Protein AF-A0A4U9HEQ6-F1 (afdb_monomer_lite)

Foldseek 3Di:
DDPPDPPPPDQKDDKAWDDWDFDDPDPVQNVDGDIDTDIDIDGDDDDDPPPCPDDDDAWDWDADPPQDDDVNPVRIDTPDGDDDD

Organism: Serratia rubidaea (NCBI:txid61652)

pLDDT: mean 81.46, std 15.18, range [34.69, 96.81]

Radius of gyration: 27.46 Å; chains: 1; bounding box: 56×26×69 Å

Structure (mmCIF, N/CA/C/O backbone):
data_AF-A0A4U9HEQ6-F1
#
_entry.id   AF-A0A4U9HEQ6-F1
#
loop_
_atom_site.group_PDB
_atom_site.id
_atom_site.type_symbol
_atom_site.label_atom_id
_atom_site.label_alt_id
_atom_site.label_comp_id
_atom_site.label_asym_id
_atom_site.label_entity_id
_atom_site.label_seq_id
_atom_site.pdbx_PDB_ins_code
_atom_site.Cartn_x
_atom_site.Cartn_y
_atom_site.Cartn_z
_atom_site.occupancy
_atom_site.B_iso_or_equiv
_atom_site.auth_seq_id
_atom_site.auth_comp_id
_atom_site.auth_asym_id
_atom_site.auth_atom_id
_atom_site.pdbx_PDB_model_num
ATOM 1 N N . MET A 1 1 ? -3.758 10.633 24.823 1.00 34.69 1 MET A N 1
ATOM 2 C CA . MET A 1 1 ? -3.196 9.318 25.191 1.00 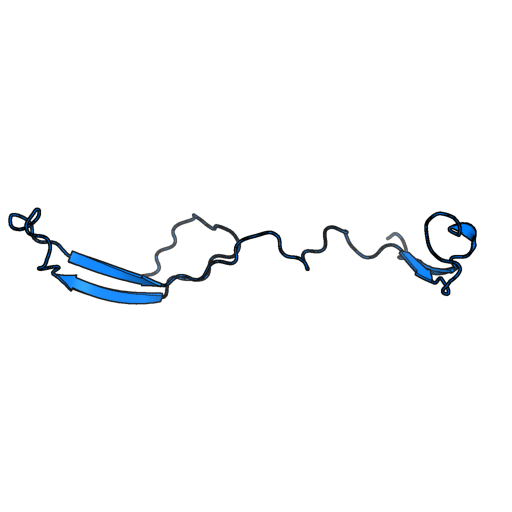34.69 1 MET A CA 1
ATOM 3 C C . MET A 1 1 ? -2.627 8.723 23.906 1.00 34.69 1 MET A C 1
ATOM 5 O O . MET A 1 1 ? -3.393 8.237 23.092 1.00 34.69 1 MET A O 1
ATOM 9 N N . ASP A 1 2 ? -1.333 8.919 23.649 1.00 44.72 2 ASP A N 1
ATOM 10 C CA . ASP A 1 2 ? -0.637 8.461 22.432 1.00 44.72 2 ASP A CA 1
ATOM 11 C C . ASP A 1 2 ? -0.110 7.038 22.689 1.00 44.72 2 ASP A C 1
ATOM 13 O O . ASP A 1 2 ? 0.869 6.856 23.416 1.00 44.72 2 ASP A O 1
ATOM 17 N N . GLN A 1 3 ? -0.822 6.017 22.198 1.00 48.62 3 GLN A N 1
ATOM 18 C CA . GLN A 1 3 ? -0.408 4.616 22.313 1.00 48.62 3 GLN A CA 1
ATOM 19 C C . GLN A 1 3 ? 0.693 4.320 21.287 1.00 48.62 3 GLN A C 1
ATOM 21 O O . GLN A 1 3 ? 0.457 3.810 20.195 1.00 48.62 3 GLN A O 1
ATOM 26 N N . ARG A 1 4 ? 1.935 4.611 21.675 1.00 48.09 4 ARG A N 1
ATOM 27 C CA . ARG A 1 4 ? 3.143 4.163 20.976 1.00 48.09 4 ARG A CA 1
ATOM 28 C C . ARG A 1 4 ? 3.404 2.691 21.288 1.00 48.09 4 ARG A C 1
ATOM 30 O O . ARG A 1 4 ? 4.216 2.371 22.150 1.00 48.09 4 ARG A O 1
ATOM 37 N N . THR A 1 5 ? 2.705 1.785 20.612 1.00 47.00 5 THR A N 1
ATOM 38 C CA . THR A 1 5 ? 3.111 0.375 20.564 1.00 47.00 5 THR A CA 1
ATOM 39 C C . THR A 1 5 ? 4.048 0.196 19.369 1.00 47.00 5 THR A C 1
ATOM 41 O O . THR A 1 5 ? 3.676 0.414 18.221 1.00 47.00 5 THR A O 1
ATOM 44 N N 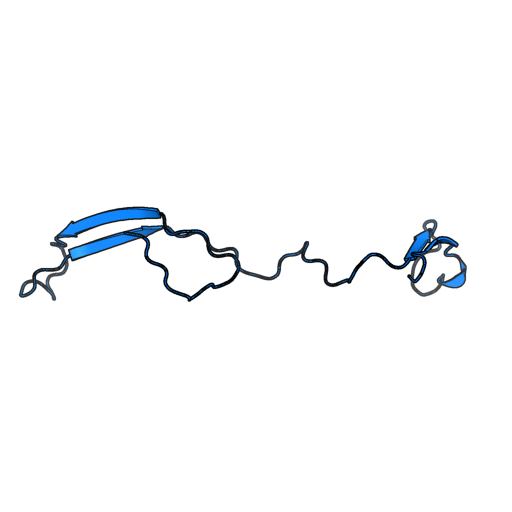. ASN A 1 6 ? 5.312 -0.140 19.639 1.00 44.50 6 ASN A N 1
ATOM 45 C CA . ASN A 1 6 ? 6.356 -0.396 18.636 1.00 44.50 6 ASN A CA 1
ATOM 46 C C . ASN A 1 6 ? 6.157 -1.759 17.936 1.00 44.50 6 ASN A C 1
ATOM 48 O O . ASN A 1 6 ? 7.065 -2.579 17.870 1.00 44.50 6 ASN A O 1
ATOM 52 N N . LEU A 1 7 ? 4.962 -1.994 17.399 1.00 48.88 7 LEU A N 1
ATOM 53 C CA . LEU A 1 7 ? 4.692 -2.990 16.365 1.00 48.88 7 LEU A CA 1
ATOM 54 C C . LEU A 1 7 ? 4.432 -2.206 15.080 1.00 48.88 7 LEU A C 1
ATOM 56 O O . LEU A 1 7 ? 3.305 -2.120 14.601 1.00 48.88 7 LEU A O 1
ATOM 60 N N . ARG A 1 8 ? 5.471 -1.542 14.559 1.00 52.03 8 ARG A N 1
ATOM 61 C CA . ARG A 1 8 ? 5.395 -0.928 13.230 1.00 52.03 8 ARG A CA 1
ATOM 62 C C . ARG A 1 8 ? 5.422 -2.048 12.198 1.00 52.03 8 ARG A C 1
ATOM 64 O O . ARG A 1 8 ? 6.466 -2.362 11.646 1.00 52.03 8 ARG A O 1
ATOM 71 N N . LEU A 1 9 ? 4.273 -2.678 11.990 1.00 62.53 9 LEU A N 1
ATOM 72 C CA . LEU A 1 9 ? 3.998 -3.333 10.723 1.00 62.53 9 LEU A CA 1
ATOM 73 C C . LEU A 1 9 ? 4.021 -2.238 9.651 1.00 62.53 9 LEU A C 1
ATOM 75 O O . LEU A 1 9 ? 3.358 -1.206 9.792 1.00 62.53 9 LEU A O 1
ATOM 79 N N . GLU A 1 10 ? 4.843 -2.424 8.627 1.00 68.94 10 GLU A N 1
ATOM 80 C CA . GLU A 1 10 ? 4.872 -1.510 7.491 1.00 68.94 10 GLU A CA 1
ATOM 81 C C . GLU A 1 10 ? 3.509 -1.512 6.786 1.00 68.94 10 GLU A C 1
ATOM 83 O O . GLU A 1 10 ? 2.798 -2.515 6.775 1.00 68.94 10 GLU A O 1
ATOM 88 N N . GLY A 1 11 ? 3.092 -0.349 6.281 1.00 71.00 11 GLY A N 1
ATOM 89 C CA . GLY A 1 11 ? 1.789 -0.186 5.627 1.00 71.00 11 GLY A CA 1
ATOM 90 C C . GLY A 1 11 ? 0.583 -0.005 6.560 1.00 71.00 11 GLY A C 1
ATOM 91 O O . GLY A 1 11 ? -0.528 0.184 6.063 1.00 71.00 11 GLY A O 1
ATOM 92 N N . LEU A 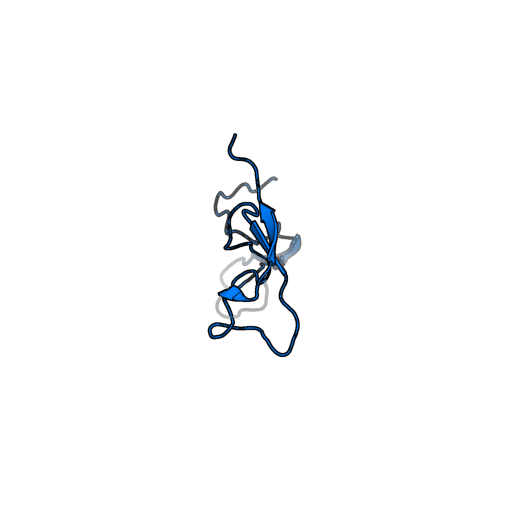1 12 ? 0.761 -0.014 7.887 1.00 82.62 12 LEU A N 1
ATOM 93 C CA . LEU A 1 12 ? -0.328 0.168 8.855 1.00 82.62 12 LEU A CA 1
ATOM 94 C C . LEU A 1 12 ? -0.540 1.644 9.227 1.00 82.62 12 LEU A C 1
ATOM 96 O O . LEU A 1 12 ? 0.351 2.319 9.744 1.00 82.62 12 LEU A O 1
ATOM 100 N N . GLN A 1 13 ? -1.748 2.151 8.982 1.00 85.00 13 GLN A N 1
ATOM 101 C CA . GLN A 1 13 ? -2.141 3.507 9.364 1.00 85.00 13 GLN A CA 1
ATOM 102 C C . GLN A 1 13 ? -2.532 3.587 10.849 1.00 85.00 13 GLN A C 1
ATOM 104 O O . GLN A 1 13 ? -2.855 2.566 11.462 1.00 85.00 13 GLN A O 1
ATOM 109 N N . PRO A 1 14 ? -2.524 4.786 11.462 1.00 87.56 14 PRO A N 1
ATOM 110 C CA . PRO A 1 14 ? -3.028 4.964 12.819 1.00 87.56 14 PRO A CA 1
ATOM 111 C C . PRO A 1 14 ? -4.470 4.462 12.963 1.00 87.56 14 PRO A C 1
ATOM 113 O O . PRO A 1 14 ? -5.308 4.700 12.093 1.00 87.56 14 PRO A O 1
ATOM 116 N N . ALA A 1 15 ? -4.759 3.781 14.071 1.00 90.81 15 ALA A N 1
ATOM 117 C CA . ALA A 1 15 ? -6.110 3.330 14.374 1.00 90.81 15 ALA A CA 1
ATOM 118 C C . ALA A 1 15 ? -7.047 4.525 14.619 1.00 90.81 15 ALA A C 1
ATOM 120 O O . ALA A 1 15 ? -6.719 5.450 15.365 1.00 90.81 15 ALA A O 1
ATOM 121 N N . ALA A 1 16 ? -8.237 4.475 14.025 1.00 92.88 16 ALA A N 1
ATOM 122 C CA . ALA A 1 16 ? -9.317 5.419 14.259 1.00 92.88 16 ALA A CA 1
ATOM 123 C C . ALA A 1 16 ? -10.332 4.807 15.230 1.00 92.88 16 ALA A C 1
ATOM 125 O O . ALA A 1 16 ? -10.945 3.773 14.950 1.00 92.88 16 ALA A O 1
ATOM 126 N N . PHE A 1 17 ? -10.501 5.453 16.381 1.00 95.06 17 PHE A N 1
ATOM 127 C CA . PHE A 1 17 ? -11.476 5.055 17.392 1.00 95.06 17 PHE A CA 1
ATOM 128 C C . PHE A 1 17 ? -12.909 5.138 16.848 1.00 95.06 17 PHE A C 1
ATOM 130 O O . PHE A 1 17 ? -13.264 6.118 16.197 1.00 95.06 17 PHE A O 1
ATOM 137 N N . ILE A 1 18 ? -13.731 4.126 17.144 1.00 95.75 18 ILE A N 1
ATOM 138 C CA . ILE A 1 18 ? -15.145 4.076 16.746 1.00 95.75 18 ILE A CA 1
ATOM 139 C C . ILE A 1 18 ? -16.047 4.164 17.976 1.00 95.75 18 ILE A C 1
ATOM 141 O O . ILE A 1 18 ? -16.930 5.018 18.025 1.00 95.75 18 ILE A O 1
ATOM 145 N N . SER A 1 19 ? -15.856 3.296 18.972 1.00 93.75 19 SER A N 1
ATOM 146 C CA . SER A 1 19 ? -16.707 3.290 20.166 1.00 93.75 19 SER A CA 1
ATOM 147 C C . SER A 1 19 ? -16.059 2.603 21.363 1.00 93.75 19 SER A C 1
ATOM 149 O O . SER A 1 19 ? -15.167 1.766 21.221 1.00 93.75 19 SER A O 1
ATOM 151 N N . ALA A 1 20 ? -16.536 2.958 22.554 1.00 93.25 20 ALA A N 1
ATOM 152 C CA . ALA A 1 20 ? -16.277 2.249 23.797 1.00 93.25 20 ALA A CA 1
ATOM 153 C C . ALA A 1 20 ? -17.555 2.286 24.633 1.00 93.25 20 ALA A C 1
ATOM 155 O O . ALA A 1 20 ? -18.083 3.366 24.901 1.00 93.25 20 ALA A O 1
ATOM 156 N N . GLY A 1 21 ? -18.065 1.126 25.027 1.00 88.75 21 GLY A N 1
ATOM 157 C CA . GLY A 1 21 ?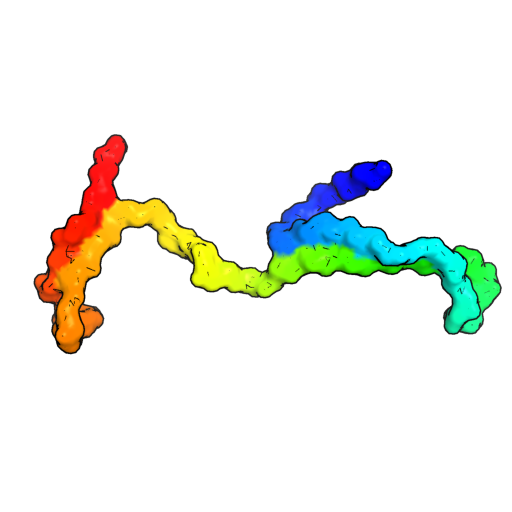 -19.279 1.043 25.829 1.00 88.75 21 GLY A CA 1
ATOM 158 C C . GLY A 1 21 ? -19.470 -0.333 26.454 1.00 88.75 21 GLY A C 1
ATOM 159 O O . GLY A 1 21 ? -18.779 -1.275 26.060 1.00 88.75 21 GLY A O 1
ATOM 160 N N . PRO A 1 22 ? -20.381 -0.454 27.430 1.00 84.56 22 PRO A N 1
ATOM 161 C CA . PRO A 1 22 ? -20.725 -1.743 28.008 1.00 84.56 22 PRO A CA 1
ATOM 162 C C . PRO A 1 22 ? -21.311 -2.659 26.928 1.00 84.56 22 PRO A C 1
ATOM 164 O O . PRO A 1 22 ? -22.120 -2.217 26.108 1.00 84.56 22 PRO A O 1
ATOM 167 N N . ASP A 1 23 ? -20.885 -3.917 26.915 1.00 72.81 23 ASP A N 1
ATOM 168 C CA . ASP A 1 23 ? -21.507 -4.953 26.096 1.00 72.81 23 ASP A CA 1
ATOM 169 C C . ASP A 1 23 ? -22.587 -5.651 26.925 1.00 72.81 23 ASP A C 1
ATOM 171 O O . ASP A 1 23 ? -22.378 -5.930 28.104 1.00 72.81 23 ASP A O 1
ATOM 175 N N . SER A 1 24 ? -23.754 -5.889 26.334 1.00 65.38 24 SER A N 1
ATOM 176 C CA . SER A 1 24 ? -24.925 -6.420 27.046 1.00 65.38 24 SER A CA 1
ATOM 177 C C . SER A 1 24 ? -25.580 -7.591 26.316 1.00 65.38 24 SER A C 1
ATOM 179 O O . SER A 1 24 ? -26.785 -7.789 26.453 1.00 65.38 24 SER A O 1
ATOM 181 N N . PHE A 1 25 ? -24.840 -8.289 25.449 1.00 63.62 25 PHE A N 1
ATOM 182 C CA . PHE A 1 25 ? -25.444 -9.207 24.478 1.00 63.62 25 PHE A CA 1
ATOM 183 C C . PHE A 1 25 ? -24.830 -10.608 24.405 1.00 63.62 25 PHE A C 1
ATOM 185 O O . PHE A 1 25 ? -25.276 -11.387 23.565 1.00 63.62 25 PHE A O 1
ATOM 192 N N . ASP A 1 26 ? -23.854 -10.947 25.254 1.00 69.56 26 ASP A N 1
ATOM 193 C CA . ASP A 1 26 ? -23.333 -12.316 25.346 1.00 69.56 26 ASP A CA 1
ATOM 194 C C . ASP A 1 26 ? -23.844 -13.001 26.629 1.00 69.56 26 ASP A C 1
ATOM 196 O O . ASP A 1 26 ? -23.297 -12.744 27.703 1.00 69.56 26 ASP A O 1
ATOM 200 N N . PRO A 1 27 ? -24.859 -13.888 26.537 1.00 73.12 27 PRO A N 1
ATOM 201 C CA . PRO A 1 27 ? -25.411 -14.600 27.692 1.00 73.12 27 PRO A CA 1
ATOM 202 C C . PRO A 1 27 ? -24.382 -15.462 28.431 1.00 73.12 27 PRO A C 1
ATOM 204 O O . PRO A 1 27 ? -24.589 -15.813 29.589 1.00 73.12 27 PRO A O 1
ATOM 207 N N . ALA A 1 28 ? -23.272 -15.836 27.783 1.00 74.44 28 ALA A N 1
ATOM 208 C CA . ALA A 1 28 ? -22.196 -16.581 28.433 1.00 74.44 28 ALA A CA 1
ATOM 209 C C . ALA A 1 28 ? -21.333 -15.699 29.356 1.00 74.44 28 ALA A C 1
ATOM 211 O O . ALA A 1 28 ? -20.521 -16.224 30.116 1.00 74.44 28 ALA A O 1
ATOM 212 N N . MET A 1 29 ? -21.493 -14.375 29.284 1.00 73.00 29 MET A N 1
ATOM 213 C CA . MET A 1 29 ? -20.710 -13.378 30.015 1.00 73.00 29 MET A CA 1
ATOM 214 C C . MET A 1 29 ? -21.569 -12.555 30.990 1.00 73.00 29 MET A C 1
ATOM 216 O O . MET A 1 29 ? -21.082 -11.556 31.511 1.00 73.00 29 MET A O 1
ATOM 220 N N . ASP A 1 30 ? -22.808 -12.976 31.271 1.00 72.06 30 ASP A N 1
ATOM 221 C CA . ASP A 1 30 ? -23.760 -12.247 32.131 1.00 72.06 30 ASP A CA 1
ATOM 222 C C . ASP A 1 30 ? -23.247 -12.017 33.571 1.00 72.06 30 ASP A C 1
ATOM 224 O O . ASP A 1 30 ? -23.645 -11.049 34.220 1.00 72.06 30 ASP A O 1
ATOM 228 N N . ASP A 1 31 ? -22.317 -12.848 34.060 1.00 79.56 31 ASP A N 1
ATOM 229 C CA . ASP A 1 31 ? -21.665 -12.676 35.371 1.00 79.56 31 ASP A CA 1
ATOM 230 C C . ASP A 1 31 ? -20.536 -11.616 35.370 1.00 79.56 31 ASP A C 1
ATOM 232 O O . ASP A 1 31 ? -19.937 -11.334 36.414 1.00 79.56 31 ASP A O 1
ATOM 236 N N . TYR A 1 32 ? -20.219 -11.013 34.218 1.00 76.88 32 TYR A N 1
ATOM 237 C CA . TYR A 1 32 ? -19.100 -10.085 34.048 1.00 76.88 32 TYR A CA 1
ATOM 238 C C . TYR A 1 32 ? -19.538 -8.713 33.529 1.00 76.88 32 TYR A C 1
ATOM 240 O O . TYR A 1 32 ? -20.406 -8.568 32.675 1.00 76.88 32 TYR A O 1
ATOM 248 N N . ILE A 1 33 ? -18.845 -7.667 33.992 1.00 79.69 33 ILE A N 1
ATOM 249 C CA . ILE A 1 33 ? -18.945 -6.335 33.387 1.00 79.69 33 ILE A CA 1
ATOM 250 C C . ILE A 1 33 ? -18.034 -6.307 32.157 1.00 79.69 33 ILE A C 1
ATOM 252 O O . ILE A 1 33 ? -16.816 -6.159 32.281 1.00 79.69 33 ILE A O 1
ATOM 256 N N . VAL A 1 34 ? -18.622 -6.430 30.970 1.00 82.81 34 VAL A N 1
ATOM 257 C CA . VAL A 1 34 ? -17.896 -6.410 29.694 1.00 82.81 34 VAL A CA 1
ATOM 258 C C . VAL A 1 34 ? -17.921 -5.006 29.094 1.00 82.81 34 VAL A C 1
ATOM 260 O O . VAL A 1 34 ? -18.972 -4.381 28.994 1.00 82.81 34 VAL A O 1
ATOM 263 N N . TRP A 1 35 ? -16.762 -4.510 28.658 1.00 87.06 35 TRP A N 1
ATOM 264 C CA . TRP A 1 35 ? -16.643 -3.279 27.873 1.00 87.06 35 TRP A CA 1
ATOM 265 C C . TRP A 1 35 ? -16.135 -3.612 26.477 1.00 87.06 35 TRP A C 1
ATOM 267 O O . TRP A 1 35 ? -15.032 -4.136 26.322 1.00 87.06 35 TRP A O 1
ATOM 277 N N . ARG A 1 36 ? -16.914 -3.268 25.452 1.00 88.06 36 ARG A N 1
ATOM 278 C CA . ARG A 1 36 ? -16.508 -3.410 24.057 1.00 88.06 36 ARG A CA 1
ATOM 279 C C . ARG A 1 36 ? -15.870 -2.123 23.564 1.00 88.06 36 ARG A C 1
ATOM 281 O O . ARG A 1 36 ? -16.486 -1.059 23.611 1.00 88.06 36 ARG A O 1
ATOM 288 N N . ILE A 1 37 ? -14.655 -2.244 23.036 1.00 92.38 37 ILE A N 1
ATOM 289 C CA . ILE A 1 37 ? -13.937 -1.171 22.346 1.00 92.38 37 ILE A CA 1
ATOM 290 C C . ILE A 1 37 ? -13.844 -1.529 20.864 1.00 92.38 37 ILE A C 1
ATOM 292 O O . ILE A 1 37 ? -13.380 -2.610 20.514 1.00 92.38 37 ILE A O 1
ATOM 296 N N . THR A 1 38 ? -14.279 -0.619 19.998 1.00 94.06 38 THR A N 1
ATOM 297 C CA . THR A 1 38 ? -14.254 -0.785 18.540 1.00 94.06 38 THR A CA 1
ATOM 298 C C . THR A 1 38 ? -13.373 0.293 17.920 1.00 94.06 38 THR A C 1
ATOM 300 O O . THR A 1 38 ? -13.466 1.469 18.282 1.00 94.06 38 THR A O 1
ATOM 303 N N . TYR A 1 39 ? -12.537 -0.092 16.961 1.00 95.25 39 TYR A N 1
ATOM 304 C CA . TYR A 1 39 ? -11.722 0.814 16.156 1.00 95.25 39 TYR A CA 1
ATOM 305 C C . TYR A 1 39 ? -11.595 0.271 14.730 1.00 95.25 39 TYR A C 1
ATOM 307 O O . TYR A 1 39 ? -11.819 -0.913 14.487 1.00 95.25 39 TYR A O 1
ATOM 315 N N . SER A 1 40 ? -11.247 1.143 13.789 1.00 93.56 40 SER A N 1
ATOM 316 C CA . SER A 1 40 ? -10.851 0.751 12.434 1.00 93.56 40 SER A CA 1
ATOM 317 C C . SER A 1 40 ? -9.386 1.078 12.214 1.00 93.56 40 SER A C 1
ATOM 319 O O . SER A 1 40 ? -8.866 2.050 12.764 1.00 93.56 40 SER A O 1
ATOM 321 N N . GLN A 1 41 ? -8.711 0.256 11.421 1.00 92.31 41 GLN A N 1
ATOM 322 C CA . GLN A 1 41 ? -7.326 0.485 11.056 1.00 92.31 41 GLN A CA 1
ATOM 323 C C . GLN A 1 41 ? -7.091 -0.013 9.635 1.00 92.31 41 GLN A C 1
ATOM 325 O O . GLN A 1 41 ? -7.402 -1.159 9.314 1.00 92.31 41 GLN A O 1
ATOM 330 N N . SER A 1 42 ? -6.561 0.862 8.787 1.00 89.06 42 SER A N 1
ATOM 331 C CA . SER A 1 42 ? -6.226 0.521 7.407 1.00 89.06 42 SER A CA 1
ATOM 332 C C . SER A 1 42 ? -4.809 -0.034 7.339 1.00 89.06 42 SER A C 1
ATOM 334 O O . SER A 1 42 ? -3.889 0.534 7.932 1.00 89.06 42 SER A O 1
ATOM 336 N N . ALA A 1 43 ? -4.636 -1.115 6.587 1.00 84.94 43 ALA A N 1
ATOM 337 C CA . ALA A 1 43 ? -3.346 -1.734 6.328 1.00 84.94 43 ALA A CA 1
ATOM 338 C C . ALA A 1 43 ? -3.179 -1.956 4.822 1.00 84.94 43 ALA A C 1
ATOM 340 O O . ALA A 1 43 ? -4.072 -2.512 4.180 1.00 84.94 43 ALA A O 1
ATOM 341 N N . ALA A 1 44 ? -2.047 -1.528 4.266 1.00 82.12 44 ALA A N 1
ATOM 342 C CA . ALA A 1 44 ? -1.609 -1.987 2.955 1.00 82.12 44 ALA A CA 1
ATOM 343 C C . ALA A 1 44 ? -1.112 -3.432 3.093 1.00 82.12 44 ALA A C 1
ATOM 345 O O . ALA A 1 44 ? -0.267 -3.717 3.938 1.00 82.12 44 ALA A O 1
ATOM 346 N N . MET A 1 45 ? -1.677 -4.341 2.300 1.00 80.44 45 MET A N 1
ATOM 347 C CA . MET A 1 45 ? -1.346 -5.766 2.320 1.00 80.44 45 MET A CA 1
ATOM 348 C C . MET A 1 45 ? -0.899 -6.202 0.926 1.00 80.44 45 MET A C 1
ATOM 350 O O . MET A 1 45 ? -1.531 -5.829 -0.062 1.00 80.44 45 MET A O 1
ATOM 354 N N . GLY A 1 46 ? 0.134 -7.041 0.870 1.00 79.69 46 GLY A N 1
ATOM 355 C CA . GLY A 1 46 ? 0.731 -7.522 -0.378 1.00 79.69 46 GLY A CA 1
ATOM 356 C C . GLY A 1 46 ? 1.990 -6.752 -0.778 1.00 79.69 46 GLY A C 1
ATOM 357 O O . GLY A 1 46 ? 2.376 -5.791 -0.117 1.00 79.69 46 GLY A O 1
ATOM 358 N N . GLU A 1 47 ? 2.638 -7.217 -1.845 1.00 77.50 47 GLU A N 1
ATOM 359 C CA . GLU A 1 47 ? 3.799 -6.547 -2.440 1.00 77.50 47 GLU A CA 1
ATOM 360 C C . GLU A 1 47 ? 3.358 -5.247 -3.122 1.00 77.50 47 GLU A C 1
ATOM 362 O O . GLU A 1 47 ? 2.343 -5.225 -3.826 1.00 77.50 47 GLU A O 1
ATOM 367 N N . ASP A 1 48 ? 4.110 -4.164 -2.918 1.00 75.75 48 ASP A N 1
ATOM 368 C CA . ASP A 1 48 ? 3.868 -2.911 -3.626 1.00 75.75 48 ASP A CA 1
ATOM 369 C C . ASP A 1 48 ? 4.342 -3.063 -5.086 1.00 75.75 48 ASP A C 1
ATOM 371 O O . ASP A 1 48 ? 5.540 -3.220 -5.333 1.00 75.75 48 ASP A O 1
ATOM 375 N N . PRO A 1 49 ? 3.439 -3.002 -6.086 1.00 75.38 49 PRO A N 1
ATOM 376 C CA . PRO A 1 49 ? 3.813 -3.158 -7.491 1.00 75.38 49 PRO A CA 1
ATOM 377 C C . PRO A 1 49 ? 4.683 -2.003 -8.016 1.00 75.38 49 PRO A C 1
ATOM 379 O O . PRO A 1 49 ? 5.204 -2.088 -9.130 1.00 75.38 49 PRO A O 1
ATOM 382 N N . PHE A 1 50 ? 4.814 -0.920 -7.249 1.00 76.69 50 PHE A N 1
ATOM 383 C CA . PHE A 1 50 ? 5.652 0.236 -7.549 1.00 76.69 50 PHE A CA 1
ATOM 384 C C . PHE A 1 50 ? 6.899 0.316 -6.669 1.00 76.69 50 PHE A C 1
ATOM 386 O O . PHE A 1 50 ? 7.720 1.214 -6.885 1.00 76.69 50 PHE A O 1
ATOM 393 N N . GLU A 1 51 ? 7.073 -0.597 -5.710 1.00 75.81 51 GLU A N 1
ATOM 394 C CA . GLU A 1 51 ? 8.312 -0.676 -4.954 1.00 75.81 51 GLU A CA 1
ATOM 395 C C . GLU A 1 51 ? 9.439 -0.993 -5.933 1.00 75.81 51 GLU A C 1
ATOM 397 O O . GLU A 1 51 ? 9.470 -2.022 -6.614 1.00 75.81 51 GLU A O 1
ATOM 402 N N . SER A 1 52 ? 10.353 -0.035 -6.072 1.00 70.12 52 SER A N 1
ATOM 403 C CA . SER A 1 52 ? 11.455 -0.157 -7.009 1.00 70.12 52 SER A CA 1
ATOM 404 C C . SER A 1 52 ? 12.414 -1.227 -6.502 1.00 70.12 52 SER A C 1
ATOM 406 O O . SER A 1 52 ? 13.326 -0.945 -5.731 1.00 70.12 52 SER A O 1
ATOM 408 N N . VAL A 1 53 ? 12.244 -2.460 -6.982 1.00 67.00 53 VAL A N 1
ATOM 409 C CA . VAL A 1 53 ? 13.195 -3.564 -6.750 1.00 67.00 53 VAL A CA 1
ATOM 410 C C . VAL A 1 53 ? 14.578 -3.207 -7.313 1.00 67.00 53 VAL A C 1
ATOM 412 O O . VAL A 1 53 ? 15.616 -3.685 -6.855 1.00 67.00 53 VAL A O 1
ATOM 415 N N . ALA A 1 54 ? 14.607 -2.332 -8.319 1.00 65.50 54 ALA A N 1
ATOM 416 C CA . ALA A 1 54 ? 15.833 -1.777 -8.852 1.00 65.50 54 ALA A CA 1
ATOM 417 C C . ALA A 1 54 ? 16.322 -0.615 -7.973 1.00 65.50 54 ALA A C 1
ATOM 419 O O . ALA A 1 54 ? 15.573 0.304 -7.647 1.00 65.50 54 ALA A O 1
ATOM 420 N N . GLY A 1 55 ? 17.613 -0.625 -7.633 1.00 73.00 55 GLY A N 1
ATOM 421 C CA . GLY A 1 55 ? 18.288 0.540 -7.062 1.00 73.00 55 GLY A CA 1
ATOM 422 C C . GLY A 1 55 ? 18.259 1.761 -8.005 1.00 73.00 55 GLY A C 1
ATOM 423 O O . GLY A 1 55 ? 17.605 1.739 -9.048 1.00 73.00 55 GLY A O 1
ATOM 424 N N . PRO A 1 56 ? 18.994 2.841 -7.689 1.00 82.12 56 PRO A N 1
ATOM 425 C CA . PRO A 1 56 ? 18.971 4.058 -8.499 1.00 82.12 56 PRO A CA 1
ATOM 426 C C . PRO A 1 56 ? 19.257 3.769 -9.980 1.00 82.12 56 PRO A C 1
ATOM 428 O O . PRO A 1 56 ? 20.134 2.959 -10.294 1.00 82.12 56 PRO A O 1
ATOM 431 N N . LEU A 1 57 ? 18.534 4.460 -10.872 1.00 86.50 57 LEU A N 1
ATOM 432 C CA . LEU A 1 57 ? 18.627 4.294 -12.324 1.00 86.50 57 LEU A CA 1
ATOM 433 C C . LEU A 1 57 ? 20.090 4.340 -12.791 1.00 86.50 57 LEU A C 1
ATOM 435 O O . LEU A 1 57 ? 20.786 5.337 -12.585 1.00 86.50 57 LEU A O 1
ATOM 439 N N . ARG A 1 58 ? 20.556 3.251 -13.415 1.00 89.94 58 ARG A N 1
ATOM 440 C CA . ARG A 1 58 ? 21.947 3.118 -13.877 1.00 89.94 58 ARG A CA 1
ATOM 441 C C . ARG A 1 58 ? 22.095 3.489 -15.343 1.00 89.94 58 ARG A C 1
ATOM 443 O O . ARG A 1 58 ? 22.914 4.338 -15.681 1.00 89.94 58 ARG A O 1
ATOM 450 N N . GLU A 1 59 ? 21.295 2.867 -16.200 1.00 94.00 59 GLU A N 1
ATOM 451 C CA . GLU A 1 59 ? 21.374 3.010 -17.651 1.00 94.00 59 GLU A CA 1
ATOM 452 C C . GLU A 1 59 ? 19.971 2.971 -18.264 1.00 94.00 59 GLU A C 1
ATOM 454 O O . GLU A 1 59 ? 19.077 2.315 -17.731 1.00 94.00 59 GLU A O 1
ATOM 459 N N . VAL A 1 60 ? 19.783 3.662 -19.389 1.00 93.69 60 VAL A N 1
ATOM 460 C CA . VAL A 1 60 ? 18.570 3.571 -20.213 1.00 93.69 60 VAL A CA 1
ATOM 461 C C . VAL A 1 60 ? 18.974 3.243 -21.639 1.00 93.69 60 VAL A C 1
ATOM 463 O O . VAL A 1 60 ? 19.804 3.934 -22.238 1.00 93.69 60 VAL A O 1
ATOM 466 N N . TRP A 1 61 ? 18.343 2.208 -22.178 1.00 96.19 61 TRP A N 1
ATOM 467 C CA . TRP A 1 61 ? 18.577 1.683 -23.514 1.00 96.19 61 TRP A CA 1
ATOM 468 C C . TRP A 1 61 ? 17.298 1.819 -24.347 1.00 96.19 61 TRP A C 1
ATOM 470 O O . TRP A 1 61 ? 16.212 1.479 -23.885 1.00 96.19 61 TRP A O 1
ATOM 480 N N . LEU A 1 62 ? 17.425 2.334 -25.568 1.00 96.25 62 LEU A N 1
ATOM 481 C CA . LEU A 1 62 ? 16.331 2.567 -26.507 1.00 96.25 62 LEU A CA 1
ATOM 482 C C . LEU A 1 62 ? 16.361 1.511 -27.615 1.00 96.25 62 LEU A C 1
ATOM 484 O O . LEU A 1 62 ? 17.366 1.395 -28.311 1.00 96.25 62 LEU A O 1
ATOM 488 N N . GLY A 1 63 ? 15.257 0.787 -27.790 1.00 95.25 63 GLY A N 1
ATOM 489 C CA . GLY A 1 63 ? 15.027 -0.129 -28.912 1.00 95.25 63 GLY A CA 1
ATOM 490 C C . GLY A 1 63 ? 13.803 0.293 -29.729 1.00 95.25 63 GLY A C 1
ATOM 491 O O . GLY A 1 63 ? 12.999 1.107 -29.268 1.00 95.25 63 GLY A O 1
ATOM 492 N N . ALA A 1 64 ? 13.656 -0.256 -30.934 1.00 95.81 64 ALA A N 1
ATOM 493 C CA . ALA A 1 64 ? 12.533 0.023 -31.827 1.00 95.81 64 ALA A CA 1
ATOM 494 C C . ALA A 1 64 ? 11.794 -1.275 -32.170 1.00 95.81 64 ALA A C 1
ATOM 496 O O . ALA A 1 64 ? 12.397 -2.217 -32.669 1.00 95.81 64 ALA A O 1
ATOM 497 N N . ALA A 1 65 ? 10.485 -1.328 -31.914 1.00 94.75 65 ALA A N 1
ATOM 498 C CA . ALA A 1 65 ? 9.681 -2.494 -32.274 1.00 94.75 65 ALA A CA 1
ATOM 499 C C . ALA A 1 65 ? 9.553 -2.622 -33.810 1.00 94.75 65 ALA A C 1
ATOM 501 O O . ALA A 1 65 ? 9.356 -1.599 -34.475 1.00 94.75 65 ALA A O 1
ATOM 502 N N . PRO A 1 66 ? 9.616 -3.844 -34.378 1.00 94.56 66 PRO A N 1
ATOM 503 C CA . PRO A 1 66 ? 9.572 -5.145 -33.694 1.00 94.56 66 PRO A CA 1
ATOM 504 C C . PRO A 1 66 ? 10.935 -5.724 -33.259 1.00 94.56 66 PRO A C 1
ATOM 506 O O . PRO A 1 66 ? 10.939 -6.753 -32.590 1.00 94.56 66 PRO A O 1
ATOM 509 N N . GLU A 1 67 ? 12.057 -5.072 -33.575 1.00 96.00 67 GLU A N 1
ATOM 510 C CA . GLU A 1 67 ? 13.431 -5.529 -33.283 1.00 96.00 67 GLU A CA 1
ATOM 511 C C . GLU A 1 67 ? 13.805 -5.304 -31.800 1.00 96.00 67 GLU A C 1
ATOM 513 O O . GLU A 1 67 ? 14.670 -4.502 -31.443 1.00 96.00 67 GLU A O 1
ATOM 518 N N . ILE A 1 68 ? 13.078 -5.964 -30.897 1.00 94.94 68 ILE A N 1
ATOM 519 C CA . ILE A 1 68 ? 13.235 -5.867 -29.440 1.00 94.94 68 ILE A CA 1
ATOM 520 C C . ILE A 1 68 ? 13.246 -7.256 -28.792 1.00 94.94 68 ILE A C 1
ATOM 522 O O . ILE A 1 68 ? 12.771 -8.239 -29.355 1.00 94.94 68 ILE A O 1
ATOM 526 N N . GLY A 1 69 ? 13.762 -7.343 -27.565 1.00 92.38 69 GLY A N 1
ATOM 527 C CA . GLY A 1 69 ? 13.860 -8.594 -26.809 1.00 92.38 69 GLY A CA 1
ATOM 528 C C . GLY A 1 69 ? 15.235 -9.259 -26.898 1.00 92.38 69 GLY A C 1
ATOM 529 O O . GLY A 1 69 ? 16.187 -8.706 -27.443 1.00 92.38 69 GLY A O 1
ATOM 530 N N . ALA A 1 70 ? 15.353 -10.458 -26.320 1.00 94.06 70 ALA A N 1
ATOM 531 C CA . ALA A 1 70 ? 16.644 -11.109 -26.068 1.00 94.06 70 ALA A CA 1
ATOM 532 C C . ALA A 1 70 ? 17.459 -11.443 -27.335 1.00 94.06 70 ALA A C 1
ATOM 534 O O . ALA A 1 70 ? 18.678 -11.561 -27.258 1.00 94.06 70 ALA A O 1
ATOM 535 N N . ALA A 1 71 ? 16.810 -11.574 -28.496 1.00 95.50 71 ALA A N 1
ATOM 536 C CA . ALA A 1 71 ? 17.489 -11.805 -29.774 1.00 95.50 71 ALA A CA 1
ATOM 537 C C . ALA A 1 71 ? 18.128 -10.533 -30.369 1.00 95.50 71 ALA A C 1
ATOM 539 O O . ALA A 1 71 ? 19.046 -10.638 -31.176 1.00 95.50 71 ALA A O 1
ATOM 540 N N . HIS A 1 72 ? 17.689 -9.349 -29.929 1.00 94.38 72 HIS A N 1
ATOM 541 C CA . HIS A 1 72 ? 18.036 -8.041 -30.499 1.00 94.38 72 HIS A CA 1
ATOM 542 C C . HIS A 1 72 ? 18.870 -7.182 -29.542 1.00 94.38 72 HIS A C 1
ATOM 544 O O . HIS A 1 72 ? 18.872 -5.960 -29.631 1.00 94.38 72 HIS A O 1
ATOM 550 N N . ILE A 1 73 ? 19.588 -7.793 -28.590 1.00 94.00 73 ILE A N 1
ATOM 551 C CA . ILE A 1 73 ? 20.343 -7.059 -27.552 1.00 94.00 73 ILE A CA 1
ATOM 552 C C . ILE A 1 73 ? 21.315 -6.035 -28.165 1.00 94.00 73 ILE A C 1
ATOM 554 O O . ILE A 1 73 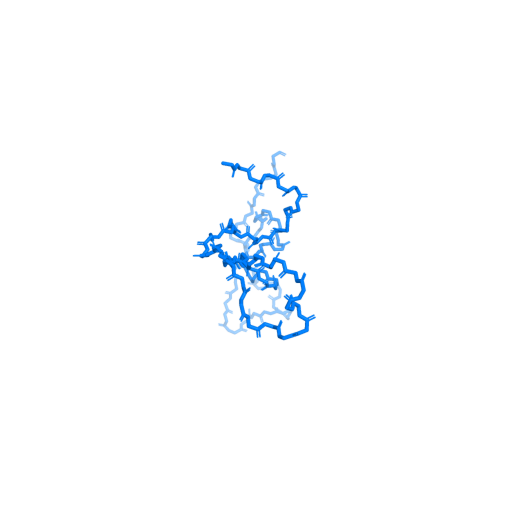? 21.486 -4.949 -27.616 1.00 94.00 73 ILE A O 1
ATOM 558 N N . ASN A 1 74 ? 21.902 -6.350 -29.323 1.00 95.06 74 ASN A N 1
ATOM 559 C CA . ASN A 1 74 ? 22.846 -5.472 -30.019 1.00 95.06 74 ASN A CA 1
ATOM 560 C C . ASN A 1 74 ? 22.183 -4.278 -30.732 1.00 95.06 74 ASN A C 1
ATOM 562 O O . ASN A 1 74 ? 22.886 -3.338 -31.098 1.00 95.06 74 ASN A O 1
ATOM 566 N N . ASP A 1 75 ? 20.861 -4.297 -30.909 1.00 95.50 75 ASP A N 1
ATOM 567 C CA . ASP A 1 75 ? 20.113 -3.251 -31.617 1.00 95.50 75 ASP A CA 1
ATOM 568 C C . ASP A 1 75 ? 19.721 -2.097 -30.678 1.00 95.50 75 ASP A C 1
ATOM 570 O O . ASP A 1 75 ? 19.341 -1.008 -31.117 1.00 95.50 75 ASP A O 1
ATOM 574 N N . TYR A 1 76 ? 19.848 -2.306 -29.364 1.00 96.00 76 TYR A N 1
ATOM 575 C CA . TYR A 1 76 ? 19.562 -1.289 -28.364 1.00 96.00 76 TYR A CA 1
ATOM 576 C C . TYR A 1 76 ? 20.644 -0.207 -28.329 1.00 96.00 76 TYR A C 1
ATOM 578 O O . TYR A 1 76 ? 21.842 -0.470 -28.217 1.00 96.00 76 TYR A O 1
ATOM 586 N N . ARG A 1 77 ? 20.208 1.054 -28.311 1.00 96.00 77 ARG A N 1
ATOM 587 C CA . ARG A 1 77 ? 21.083 2.219 -28.172 1.00 96.00 77 ARG A CA 1
ATOM 588 C C . ARG A 1 77 ? 21.059 2.758 -26.748 1.00 96.00 77 ARG A C 1
ATOM 590 O O . ARG A 1 77 ? 20.008 3.160 -26.256 1.00 96.00 77 ARG A O 1
ATOM 597 N N . LEU A 1 78 ? 22.224 2.868 -26.118 1.00 95.88 78 LEU A N 1
ATOM 598 C CA . LEU A 1 78 ? 22.366 3.566 -24.840 1.00 95.88 78 LEU A CA 1
ATOM 599 C C . LEU A 1 78 ? 22.042 5.062 -25.014 1.00 95.88 78 LEU A C 1
ATOM 601 O O . LEU A 1 78 ? 22.673 5.749 -25.820 1.00 95.88 78 LEU A O 1
ATOM 605 N N . ILE A 1 79 ? 21.069 5.566 -24.252 1.00 96.81 79 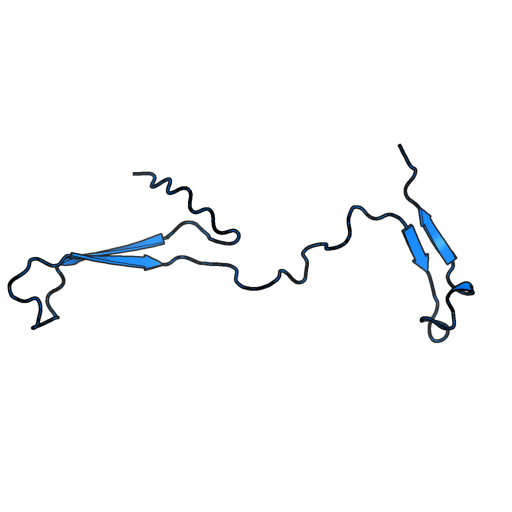ILE A N 1
ATOM 606 C CA . ILE A 1 79 ? 20.660 6.984 -24.262 1.00 96.81 79 ILE A CA 1
ATOM 607 C C . ILE A 1 79 ? 20.934 7.696 -22.937 1.00 96.81 79 ILE A C 1
ATOM 609 O O . ILE A 1 79 ? 20.995 8.922 -22.897 1.00 96.81 79 ILE A O 1
ATOM 613 N N . TYR A 1 80 ? 21.136 6.942 -21.859 1.00 95.38 80 TYR A N 1
ATOM 614 C CA . TYR A 1 80 ? 21.513 7.482 -20.562 1.00 95.38 80 TYR A CA 1
ATOM 615 C C . TYR A 1 80 ? 22.404 6.497 -19.819 1.00 95.38 80 TYR A C 1
ATOM 617 O O . TYR A 1 80 ? 22.121 5.302 -19.802 1.00 95.38 80 TYR A O 1
ATOM 625 N N . LYS A 1 81 ? 23.432 7.021 -19.153 1.00 94.94 81 LYS A N 1
ATOM 626 C CA . LYS A 1 81 ? 24.253 6.298 -18.186 1.00 94.94 81 LYS A CA 1
ATOM 627 C C . LYS A 1 81 ? 24.594 7.232 -17.035 1.00 94.94 81 LYS A C 1
ATOM 629 O O . LYS A 1 81 ? 25.085 8.340 -17.262 1.00 94.94 81 LYS A O 1
ATOM 634 N N . ARG A 1 82 ? 24.324 6.795 -15.808 1.00 91.50 82 ARG A N 1
ATOM 635 C CA . ARG A 1 82 ? 24.717 7.515 -14.598 1.00 91.50 82 ARG A CA 1
ATOM 636 C C . ARG A 1 82 ? 26.246 7.579 -14.540 1.00 91.50 82 ARG A C 1
ATOM 638 O O . ARG A 1 82 ? 26.912 6.570 -14.758 1.00 91.50 82 ARG A O 1
ATOM 645 N N . LYS A 1 83 ? 26.802 8.760 -14.257 1.00 86.62 83 LYS A N 1
ATOM 646 C CA . LYS A 1 83 ? 28.234 8.900 -13.958 1.00 86.62 83 LYS A CA 1
ATOM 647 C C . LYS A 1 83 ? 28.497 8.317 -12.571 1.00 86.62 83 LYS A C 1
ATOM 649 O O . LYS A 1 83 ? 27.749 8.623 -11.645 1.00 86.62 83 LYS A O 1
ATOM 654 N N . GLU A 1 84 ? 29.507 7.465 -12.458 1.00 79.06 84 GLU A N 1
ATOM 655 C CA . GLU A 1 84 ? 30.013 7.032 -11.155 1.00 79.06 84 GLU A CA 1
ATOM 656 C C . GLU A 1 84 ? 30.620 8.259 -10.451 1.00 79.06 84 GLU A C 1
ATOM 658 O O . GLU A 1 84 ? 31.335 9.036 -11.090 1.00 79.06 84 GLU A O 1
ATOM 663 N N . GLU A 1 85 ? 30.228 8.480 -9.192 1.00 61.19 85 GLU A N 1
ATOM 664 C CA . GLU A 1 85 ? 30.811 9.494 -8.296 1.00 61.19 85 GLU A CA 1
ATOM 665 C C . GLU A 1 85 ? 32.062 8.947 -7.610 1.00 61.19 85 GLU A C 1
ATOM 667 O O . GLU A 1 85 ? 32.038 7.754 -7.222 1.00 61.19 85 GLU A O 1
#

Secondary structure (DSSP, 8-state):
---------TTBPPPEEEEEEE----GGGTTS--EEEEEE--B--S--TTS--S-S--EEEE-BTTB-SGGGGGGPEEEEEPPP-

Sequence (85 aa):
MDQRTNLRLEGLQPAAFISAGPDSFDPAMDDYIVWRITYSQSAAMGEDPFESVAGPLREVWLGAAPEIGAAHINDYRLIYKRKEE